Protein AF-A0A8T6MCS2-F1 (afdb_monomer_lite)

Radius of gyration: 27.34 Å; chains: 1; bounding box: 45×26×93 Å

Foldseek 3Di:
DDPPPPPPDPDPVVVVVVVVVVVVVVVVCVVVPDDDVVVVQQVQLLVQLLVLLVVCVVVVNDCALWAFSALPSDVLETHIEAAVVGDCVRNVPCRRDRPCVVVVVGPWYFYAYNVSHGDDTD

Sequence (122 aa):
MKINFLKAKIPFSVYIIVFLLILVAGVLNVIFNKPSSFMENKDLAIDNCIQECLQANTKGIILTEGPCLSEEIVKGWACDVVNQPKISIVDNNPKNQCKSYIEKNISHQVVISTKCELVSAK

Structure (mmCIF, N/CA/C/O backbone):
data_AF-A0A8T6MCS2-F1
#
_entry.id   AF-A0A8T6MCS2-F1
#
loop_
_atom_site.group_PDB
_atom_site.id
_atom_site.type_symbol
_atom_site.label_atom_id
_atom_site.label_alt_id
_atom_site.label_comp_id
_atom_site.label_asym_id
_atom_site.label_entity_id
_atom_site.label_seq_id
_atom_site.pdbx_PDB_ins_code
_atom_site.Cartn_x
_atom_site.Cartn_y
_atom_site.Cartn_z
_atom_site.occupancy
_atom_site.B_iso_or_equiv
_atom_site.auth_seq_id
_atom_site.auth_comp_id
_atom_site.auth_asym_id
_atom_site.auth_atom_id
_atom_site.pdbx_PDB_model_num
ATOM 1 N N . MET A 1 1 ? 15.670 12.325 -76.222 1.00 48.00 1 MET A N 1
ATOM 2 C CA . MET A 1 1 ? 16.297 12.758 -74.954 1.00 48.00 1 MET A CA 1
ATOM 3 C C . MET A 1 1 ? 16.428 11.536 -74.048 1.00 48.00 1 MET A C 1
ATOM 5 O O . MET A 1 1 ? 15.431 11.088 -73.503 1.00 48.00 1 MET A O 1
ATOM 9 N N . LYS A 1 2 ? 17.608 10.898 -73.998 1.00 47.31 2 LYS A N 1
ATOM 10 C CA . LYS A 1 2 ? 17.844 9.718 -73.146 1.00 47.31 2 LYS A CA 1
ATOM 11 C C . LYS A 1 2 ? 18.124 10.208 -71.727 1.00 47.31 2 LYS A C 1
ATOM 13 O O . LYS A 1 2 ? 19.198 10.740 -71.467 1.00 47.31 2 LYS A O 1
ATOM 18 N N . ILE A 1 3 ? 17.145 10.074 -70.837 1.00 58.00 3 ILE A N 1
ATOM 19 C CA . ILE A 1 3 ? 17.338 10.341 -69.411 1.00 58.00 3 ILE A CA 1
ATOM 20 C C . ILE A 1 3 ? 18.147 9.166 -68.864 1.00 58.00 3 ILE A C 1
ATOM 22 O O . ILE A 1 3 ? 17.617 8.082 -68.627 1.00 58.00 3 ILE A O 1
ATOM 26 N N . ASN A 1 4 ? 19.456 9.363 -68.727 1.00 53.41 4 ASN A N 1
ATOM 27 C CA . ASN A 1 4 ? 20.323 8.429 -68.026 1.00 53.41 4 ASN A CA 1
ATOM 28 C C . ASN A 1 4 ? 20.005 8.534 -66.532 1.00 53.41 4 ASN A C 1
ATOM 30 O O . ASN A 1 4 ? 20.635 9.298 -65.806 1.00 53.41 4 ASN A O 1
ATOM 34 N N . PHE A 1 5 ? 19.003 7.778 -66.081 1.00 52.88 5 PHE A N 1
ATOM 35 C CA . PHE A 1 5 ? 18.821 7.479 -64.666 1.00 52.88 5 PHE A CA 1
ATOM 36 C C . PHE A 1 5 ? 20.049 6.670 -64.241 1.00 52.88 5 PHE A C 1
ATOM 38 O O . PHE A 1 5 ? 20.129 5.460 -64.461 1.00 52.88 5 PHE A O 1
ATOM 45 N N . LEU A 1 6 ? 21.068 7.368 -63.735 1.00 55.81 6 LEU A N 1
ATOM 46 C CA . LEU A 1 6 ? 22.233 6.764 -63.107 1.00 55.81 6 LEU A CA 1
ATOM 47 C C . LEU A 1 6 ? 21.711 5.717 -62.121 1.00 55.81 6 LEU A C 1
ATOM 49 O O . LEU A 1 6 ? 21.050 6.057 -61.142 1.00 55.81 6 LEU A O 1
ATOM 53 N N . LYS A 1 7 ? 21.983 4.436 -62.402 1.00 59.31 7 LYS A N 1
ATOM 54 C CA . LYS A 1 7 ? 21.823 3.331 -61.451 1.00 59.31 7 LYS A CA 1
ATOM 55 C C . LYS A 1 7 ? 22.828 3.552 -60.318 1.00 59.31 7 LYS A C 1
ATOM 57 O O . LYS A 1 7 ? 23.843 2.863 -60.242 1.00 59.31 7 LYS A O 1
ATOM 62 N N . ALA A 1 8 ? 22.594 4.558 -59.482 1.00 63.38 8 ALA A N 1
ATOM 63 C CA . ALA A 1 8 ? 23.353 4.780 -58.271 1.00 63.38 8 ALA A CA 1
ATOM 64 C C . ALA A 1 8 ? 23.050 3.595 -57.353 1.00 63.38 8 ALA A C 1
ATOM 66 O O . ALA A 1 8 ? 21.981 3.503 -56.751 1.00 63.38 8 ALA A O 1
ATOM 67 N N . LYS A 1 9 ? 23.962 2.620 -57.321 1.00 75.38 9 LYS A N 1
ATOM 68 C CA . LYS A 1 9 ? 23.903 1.543 -56.339 1.00 75.38 9 LYS A CA 1
ATOM 69 C C . LYS A 1 9 ? 24.115 2.201 -54.984 1.00 75.38 9 LYS A C 1
ATOM 71 O O . LYS A 1 9 ? 25.173 2.779 -54.750 1.00 75.38 9 LYS A O 1
ATOM 76 N N . ILE A 1 10 ? 23.099 2.143 -54.128 1.00 78.12 10 ILE A N 1
ATOM 77 C CA . ILE A 1 10 ? 23.217 2.596 -52.744 1.00 78.12 10 ILE A CA 1
ATOM 78 C C . ILE A 1 10 ? 24.400 1.832 -52.136 1.00 78.12 10 ILE A C 1
ATOM 80 O O . ILE A 1 10 ? 24.399 0.596 -52.183 1.00 78.12 10 ILE A O 1
ATOM 84 N N . PRO A 1 11 ? 25.435 2.525 -51.640 1.00 86.44 11 PRO A N 1
ATOM 85 C CA . PRO A 1 11 ? 26.602 1.847 -51.112 1.00 86.44 11 PRO A CA 1
ATOM 86 C C . PRO A 1 11 ? 26.191 1.040 -49.881 1.00 86.44 11 PRO A C 1
ATOM 88 O O . PRO A 1 11 ? 25.343 1.462 -49.095 1.00 86.44 11 PRO A O 1
ATOM 91 N N . PHE A 1 12 ? 26.806 -0.129 -49.706 1.00 86.25 12 PHE A N 1
ATOM 92 C CA . PHE A 1 12 ? 26.520 -1.038 -48.591 1.00 86.25 12 PHE A CA 1
ATOM 93 C C . PHE A 1 12 ? 26.612 -0.345 -47.216 1.00 86.25 12 PHE A C 1
ATOM 95 O O . PHE A 1 12 ? 25.858 -0.667 -46.300 1.00 86.25 12 PHE A O 1
ATOM 102 N N . SER A 1 13 ? 27.460 0.683 -47.105 1.00 87.81 13 SER A N 1
ATOM 103 C CA . SER A 1 13 ? 27.595 1.535 -45.922 1.00 87.81 13 SER A CA 1
ATOM 104 C C . SER A 1 13 ? 26.291 2.215 -45.491 1.00 87.81 13 SER A C 1
ATOM 106 O O . SER A 1 13 ? 26.064 2.360 -44.295 1.00 87.81 13 SER A O 1
ATOM 108 N N . VAL A 1 14 ? 25.405 2.588 -46.420 1.00 92.38 14 VAL A N 1
ATOM 109 C CA . VAL A 1 14 ? 24.121 3.228 -46.082 1.00 92.38 14 VAL A CA 1
ATOM 110 C C . VAL A 1 14 ? 23.200 2.252 -45.353 1.00 92.38 14 VAL A C 1
ATOM 112 O O . VAL A 1 14 ? 22.584 2.631 -44.362 1.00 92.38 14 VAL A O 1
ATOM 115 N N . TYR A 1 15 ? 23.152 0.985 -45.774 1.00 93.38 15 TYR A N 1
ATOM 116 C CA . TYR A 1 15 ? 22.356 -0.036 -45.085 1.00 93.38 15 TYR A CA 1
ATOM 117 C C . TYR A 1 15 ? 22.872 -0.300 -43.668 1.00 93.38 15 TYR A C 1
ATOM 119 O O . TYR A 1 15 ? 22.072 -0.420 -42.743 1.00 93.38 15 TYR A O 1
ATOM 127 N N . ILE A 1 16 ? 24.198 -0.317 -43.481 1.00 95.31 16 ILE A N 1
ATOM 128 C CA . ILE A 1 16 ? 24.812 -0.441 -42.151 1.00 95.31 16 ILE A CA 1
ATOM 129 C C . ILE A 1 16 ? 24.421 0.745 -41.265 1.00 95.31 16 ILE A C 1
ATOM 131 O O . ILE A 1 16 ? 24.010 0.540 -40.127 1.00 95.31 16 ILE A O 1
ATOM 135 N N . ILE A 1 17 ? 24.506 1.977 -41.778 1.00 96.06 17 ILE A N 1
ATOM 136 C CA . ILE A 1 17 ? 24.154 3.180 -41.010 1.00 96.06 17 ILE A CA 1
ATOM 137 C C . ILE A 1 17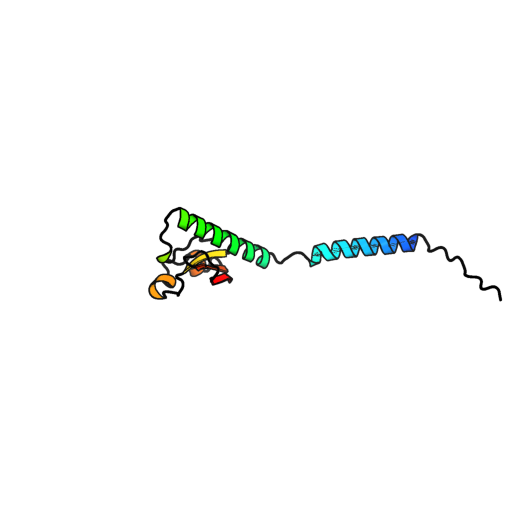 ? 22.681 3.143 -40.596 1.00 96.06 17 ILE A C 1
ATOM 139 O O . ILE A 1 17 ? 22.375 3.365 -39.430 1.00 96.06 17 ILE A O 1
ATOM 143 N N . VAL A 1 18 ? 21.770 2.815 -41.515 1.00 96.06 18 VAL A N 1
ATOM 144 C CA . VAL A 1 18 ? 20.334 2.719 -41.205 1.00 96.06 18 VAL A CA 1
ATOM 145 C C . VAL A 1 18 ? 20.068 1.642 -40.154 1.00 96.06 18 VAL A C 1
ATOM 147 O O . VAL A 1 18 ? 19.331 1.887 -39.202 1.00 96.06 18 VAL A O 1
ATOM 150 N N . PHE A 1 19 ? 20.699 0.474 -40.277 1.00 95.88 19 PHE A N 1
ATOM 151 C CA . PHE A 1 19 ? 20.561 -0.594 -39.291 1.00 95.88 19 PHE A CA 1
ATOM 152 C C . PHE A 1 19 ? 21.076 -0.170 -37.909 1.00 95.88 19 PHE A C 1
ATOM 154 O O . PHE A 1 19 ? 20.388 -0.372 -36.910 1.00 95.88 19 PHE A O 1
ATOM 161 N N . LEU A 1 20 ? 22.236 0.492 -37.845 1.00 96.31 20 LEU A N 1
ATOM 162 C CA . LEU A 1 20 ? 22.773 1.040 -36.598 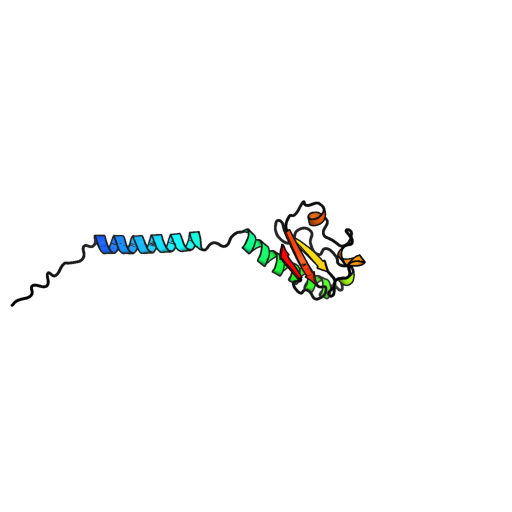1.00 96.31 20 LEU A CA 1
ATOM 163 C C . LEU A 1 20 ? 21.837 2.087 -35.986 1.00 96.31 20 LEU A C 1
ATOM 165 O O . LEU A 1 20 ? 21.610 2.056 -34.781 1.00 96.31 20 LEU A O 1
ATOM 169 N N . LEU A 1 21 ? 21.248 2.971 -36.795 1.00 96.19 21 LEU A N 1
ATOM 170 C CA . LEU A 1 21 ? 20.276 3.957 -36.315 1.00 96.19 21 LEU A CA 1
ATOM 171 C C . LEU A 1 21 ? 19.028 3.289 -35.723 1.00 96.19 21 LEU A C 1
ATOM 173 O O . LEU A 1 21 ? 18.555 3.725 -34.676 1.00 96.19 21 LEU A O 1
ATOM 177 N N . ILE A 1 22 ? 18.529 2.212 -36.338 1.00 96.12 22 ILE A N 1
ATOM 178 C CA . ILE A 1 22 ? 17.400 1.431 -35.809 1.00 96.12 22 ILE A CA 1
ATOM 179 C C . ILE A 1 22 ? 17.769 0.783 -34.469 1.00 96.12 22 ILE A C 1
ATOM 181 O O . ILE A 1 22 ? 16.990 0.866 -33.519 1.00 96.12 22 ILE A O 1
ATOM 185 N N . LEU A 1 23 ? 18.960 0.180 -34.361 1.00 96.12 23 LEU A N 1
ATOM 186 C CA . LEU A 1 23 ? 19.428 -0.416 -33.105 1.00 96.12 23 LEU A CA 1
ATOM 187 C C . LEU A 1 23 ? 19.551 0.630 -31.993 1.00 96.12 23 LEU A C 1
ATOM 189 O O . LEU A 1 23 ? 19.062 0.409 -30.887 1.00 96.12 23 LEU A O 1
ATOM 193 N N . VAL A 1 24 ? 20.149 1.785 -32.293 1.00 95.94 24 VAL A N 1
ATOM 194 C CA . VAL A 1 24 ? 20.274 2.897 -31.341 1.00 95.94 24 VAL A CA 1
ATOM 195 C C . VAL A 1 24 ? 18.895 3.393 -30.912 1.00 95.94 24 VAL A C 1
ATOM 197 O O . VAL A 1 24 ? 18.651 3.538 -29.717 1.00 95.94 24 VAL A O 1
ATOM 200 N N . ALA A 1 25 ? 17.964 3.593 -31.849 1.00 94.12 25 ALA A N 1
ATOM 201 C CA . ALA A 1 25 ? 16.605 4.019 -31.526 1.00 94.12 25 ALA A CA 1
ATOM 202 C C . ALA A 1 25 ? 15.871 2.996 -30.639 1.00 94.12 25 ALA A C 1
ATOM 204 O O . ALA A 1 25 ? 15.158 3.385 -29.712 1.00 94.12 25 ALA A O 1
ATOM 205 N N . GLY A 1 26 ? 16.068 1.697 -30.880 1.00 92.25 26 GLY A N 1
ATOM 206 C CA . GLY A 1 26 ? 15.522 0.626 -30.045 1.00 92.25 26 GLY A CA 1
ATOM 207 C C . GLY A 1 26 ? 16.061 0.667 -28.613 1.00 92.25 26 GLY A C 1
ATOM 208 O O . GLY A 1 26 ? 15.282 0.642 -27.663 1.00 92.25 26 GLY A O 1
ATOM 209 N N . VAL A 1 27 ? 17.380 0.810 -28.449 1.00 91.62 27 VAL A N 1
ATOM 210 C CA . VAL A 1 27 ? 18.017 0.923 -27.125 1.00 91.62 27 VAL A CA 1
ATOM 211 C C . VAL A 1 27 ? 17.548 2.180 -26.389 1.00 91.62 27 VAL A C 1
ATOM 213 O O . VAL A 1 27 ? 17.208 2.105 -25.210 1.00 91.62 27 VAL A O 1
ATOM 216 N N . LEU A 1 28 ? 17.470 3.322 -27.080 1.00 91.44 28 LEU A N 1
ATOM 217 C CA . LEU A 1 28 ? 16.986 4.570 -26.486 1.00 91.44 28 LEU A CA 1
ATOM 218 C C . LEU A 1 28 ? 15.542 4.428 -25.989 1.00 91.44 28 LEU A C 1
ATOM 220 O O . LEU A 1 28 ? 15.262 4.818 -24.860 1.00 91.44 28 LEU A O 1
ATOM 224 N N . ASN A 1 29 ? 14.645 3.807 -26.763 1.00 89.56 29 ASN A N 1
ATOM 225 C CA . ASN A 1 29 ? 13.267 3.557 -26.321 1.00 89.56 29 ASN A CA 1
ATOM 226 C C . ASN A 1 29 ? 13.202 2.732 -25.028 1.00 89.56 29 ASN A C 1
ATOM 228 O O . ASN A 1 29 ? 12.413 3.052 -24.145 1.00 89.56 29 ASN A O 1
ATOM 232 N N . VAL A 1 30 ? 14.039 1.700 -24.882 1.00 85.62 30 VAL A N 1
ATOM 233 C CA . VAL A 1 30 ? 14.077 0.879 -23.658 1.00 85.62 30 VAL A CA 1
ATOM 234 C C . VAL A 1 30 ? 14.537 1.696 -22.449 1.00 85.62 30 VAL A C 1
ATOM 236 O O . VAL A 1 30 ? 13.976 1.558 -21.365 1.00 85.62 30 VAL A O 1
ATOM 239 N N . ILE A 1 31 ? 15.537 2.561 -22.627 1.00 83.94 31 ILE A N 1
ATOM 240 C CA . ILE A 1 31 ? 16.067 3.393 -21.540 1.00 83.94 31 ILE A CA 1
ATOM 241 C C . ILE A 1 31 ? 15.054 4.472 -21.134 1.00 83.94 31 ILE A C 1
ATOM 243 O O . ILE A 1 31 ? 14.838 4.684 -19.942 1.00 83.94 31 ILE A O 1
ATOM 247 N N . PHE A 1 32 ? 14.415 5.134 -22.101 1.00 83.56 32 PHE A N 1
ATOM 248 C CA . PHE A 1 32 ? 13.482 6.230 -21.827 1.00 83.56 32 PHE A CA 1
ATOM 249 C C . PHE A 1 32 ? 12.100 5.768 -21.348 1.00 83.56 32 PHE A C 1
ATOM 251 O O . PHE A 1 32 ? 11.443 6.520 -20.636 1.00 83.56 32 PHE A O 1
ATOM 258 N N . ASN A 1 33 ? 11.669 4.546 -21.677 1.00 80.25 33 ASN A N 1
ATOM 259 C CA . ASN A 1 33 ? 10.356 4.029 -21.271 1.00 80.25 33 ASN A CA 1
ATOM 260 C C . ASN A 1 33 ? 10.358 3.310 -19.915 1.00 80.25 33 ASN A C 1
ATOM 262 O O . ASN A 1 33 ? 9.337 2.730 -19.542 1.00 80.25 33 ASN A O 1
ATOM 266 N N . LYS A 1 34 ? 11.467 3.310 -19.163 1.00 76.25 34 LYS A N 1
ATOM 267 C CA . LYS A 1 34 ? 11.461 2.710 -17.827 1.00 76.25 34 LYS A CA 1
ATOM 268 C C . LYS A 1 34 ? 10.620 3.588 -16.883 1.00 76.25 34 LYS A C 1
ATOM 270 O O . LYS A 1 34 ? 10.981 4.751 -16.686 1.00 76.25 34 LYS A O 1
ATOM 275 N N . PRO A 1 35 ? 9.525 3.070 -16.293 1.00 72.50 35 PRO A N 1
ATOM 276 C CA . PRO A 1 35 ? 8.756 3.825 -15.312 1.00 72.50 35 PRO A CA 1
ATOM 277 C C . PRO A 1 35 ? 9.652 4.202 -14.129 1.00 72.50 35 PRO A C 1
ATOM 279 O O . PRO A 1 35 ? 10.611 3.498 -13.796 1.00 72.50 35 PRO A O 1
ATOM 282 N N . SER A 1 36 ? 9.361 5.338 -13.495 1.00 80.12 36 SER A N 1
ATOM 283 C CA . SER A 1 36 ? 10.079 5.709 -12.280 1.00 80.12 36 SER A CA 1
ATOM 284 C C . SER A 1 36 ? 9.786 4.673 -11.195 1.00 80.12 36 SER A C 1
ATOM 286 O O . SER A 1 36 ? 8.644 4.242 -11.027 1.00 80.12 36 SER A O 1
ATOM 288 N N .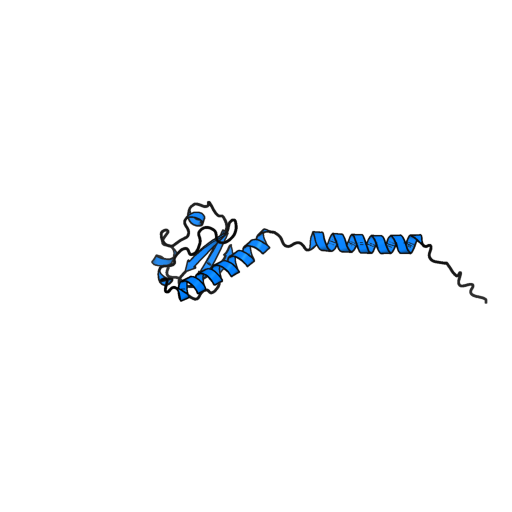 SER A 1 37 ? 10.806 4.300 -10.421 1.00 78.12 37 SER A N 1
ATOM 289 C CA . SER A 1 37 ? 10.655 3.331 -9.324 1.00 78.12 37 SER A CA 1
ATOM 290 C C . SER A 1 37 ? 9.599 3.760 -8.300 1.00 78.12 37 SER A C 1
ATOM 292 O O . SER A 1 37 ? 9.033 2.931 -7.603 1.00 78.12 37 SER A O 1
ATOM 294 N N . PHE A 1 38 ? 9.330 5.066 -8.197 1.00 81.56 38 PHE A N 1
ATOM 295 C CA . PHE A 1 38 ? 8.268 5.600 -7.354 1.00 81.56 38 PHE A CA 1
ATOM 296 C C . PHE A 1 38 ? 6.872 5.213 -7.854 1.00 81.56 38 PHE A C 1
ATOM 298 O O . PHE A 1 38 ?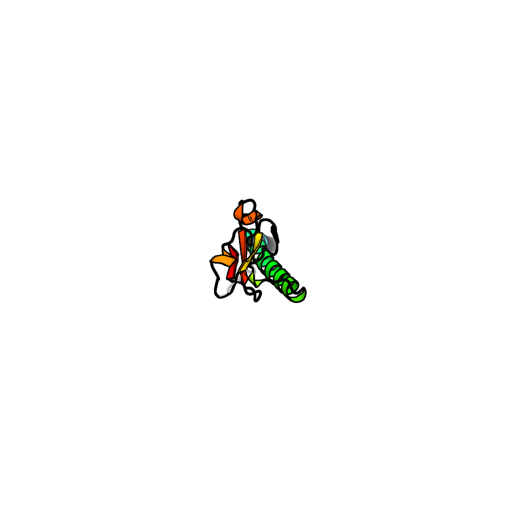 6.069 4.736 -7.060 1.00 81.56 38 PHE A O 1
ATOM 305 N N . MET A 1 39 ? 6.588 5.406 -9.149 1.00 77.94 39 MET A N 1
ATOM 306 C CA . MET A 1 39 ? 5.284 5.053 -9.723 1.00 77.94 39 MET A CA 1
ATOM 307 C C . MET A 1 39 ? 5.061 3.540 -9.669 1.00 77.94 39 MET A C 1
ATOM 309 O O . MET A 1 39 ? 3.996 3.104 -9.254 1.00 77.94 39 MET A O 1
ATOM 313 N N . GLU A 1 40 ? 6.099 2.754 -9.972 1.00 79.94 40 GLU A N 1
ATOM 314 C CA . GLU A 1 40 ? 6.059 1.292 -9.845 1.00 79.94 40 GLU A CA 1
ATOM 315 C C . GLU A 1 40 ? 5.739 0.851 -8.404 1.00 79.94 40 GLU A C 1
ATOM 317 O O . GLU A 1 40 ? 4.837 0.045 -8.184 1.00 79.94 40 GLU A O 1
ATOM 322 N N . ASN A 1 41 ? 6.413 1.430 -7.402 1.00 90.69 41 ASN A N 1
ATOM 323 C CA . ASN A 1 41 ? 6.154 1.100 -5.999 1.00 90.69 41 ASN A CA 1
ATOM 324 C C . ASN A 1 41 ? 4.781 1.580 -5.513 1.00 90.69 41 ASN A C 1
ATOM 326 O O . ASN A 1 41 ? 4.198 0.938 -4.644 1.00 90.69 41 ASN A O 1
ATOM 330 N N . LYS A 1 42 ? 4.271 2.697 -6.045 1.00 95.00 42 LYS A N 1
ATOM 331 C CA . LYS A 1 42 ? 2.955 3.236 -5.688 1.00 95.00 42 LYS A CA 1
ATOM 332 C C . LYS A 1 42 ? 1.835 2.296 -6.113 1.00 95.00 42 LYS A C 1
ATOM 334 O O . LYS A 1 42 ? 0.990 1.965 -5.286 1.00 95.00 42 LYS A O 1
ATOM 339 N N . ASP A 1 43 ? 1.833 1.880 -7.375 1.00 95.25 43 ASP A N 1
ATOM 340 C CA . ASP A 1 43 ? 0.783 1.009 -7.909 1.00 95.25 43 ASP A CA 1
ATOM 341 C C . ASP A 1 43 ? 0.811 -0.348 -7.190 1.00 95.25 43 ASP A C 1
ATOM 343 O O . ASP A 1 43 ? -0.217 -0.814 -6.700 1.00 95.25 43 ASP A O 1
ATOM 347 N N . LEU A 1 44 ? 2.011 -0.902 -6.975 1.00 96.38 44 LEU A N 1
ATOM 348 C CA . LEU A 1 44 ? 2.190 -2.130 -6.199 1.00 96.38 44 LEU A CA 1
ATOM 349 C C . LEU A 1 44 ? 1.711 -1.989 -4.743 1.00 96.38 44 LEU A C 1
ATOM 351 O O . LEU A 1 44 ? 1.102 -2.909 -4.199 1.00 96.38 44 LEU A O 1
ATOM 355 N N . ALA A 1 45 ? 1.971 -0.849 -4.094 1.00 97.44 45 ALA A N 1
ATOM 356 C CA . ALA A 1 45 ? 1.509 -0.599 -2.731 1.00 97.44 45 ALA A CA 1
ATOM 357 C C . ALA A 1 45 ? -0.020 -0.513 -2.653 1.00 97.44 45 ALA A C 1
ATOM 359 O O . ALA A 1 45 ? -0.603 -1.020 -1.696 1.00 97.44 45 ALA A O 1
ATOM 360 N N . ILE A 1 46 ? -0.665 0.105 -3.649 1.00 98.19 46 ILE A N 1
ATOM 361 C CA . ILE A 1 46 ? -2.128 0.187 -3.738 1.00 98.19 46 ILE A CA 1
ATOM 362 C C . ILE A 1 46 ? -2.719 -1.215 -3.875 1.00 98.19 46 ILE A C 1
ATOM 364 O O . ILE A 1 46 ? -3.576 -1.589 -3.071 1.00 98.19 46 ILE A O 1
ATOM 368 N N . ASP A 1 47 ? -2.225 -1.997 -4.834 1.00 98.00 47 ASP A N 1
ATOM 369 C CA . ASP A 1 47 ? -2.718 -3.348 -5.094 1.00 98.00 47 ASP A CA 1
ATOM 370 C C . ASP A 1 47 ? -2.560 -4.244 -3.862 1.00 98.00 47 ASP A C 1
ATOM 372 O O . ASP A 1 47 ? -3.525 -4.873 -3.417 1.00 98.00 47 ASP A O 1
ATOM 376 N N . ASN A 1 48 ? -1.376 -4.242 -3.243 1.00 98.25 48 ASN A N 1
ATOM 377 C CA . ASN A 1 48 ? -1.118 -5.035 -2.044 1.00 98.25 48 ASN A CA 1
ATOM 378 C C . ASN A 1 48 ? -1.988 -4.588 -0.858 1.00 98.25 48 ASN A C 1
ATOM 380 O O . ASN A 1 48 ? -2.501 -5.431 -0.128 1.00 98.25 48 ASN A O 1
ATOM 384 N N . CYS A 1 49 ? -2.200 -3.281 -0.678 1.00 98.06 49 CYS A N 1
ATOM 385 C CA . CYS A 1 49 ? -3.034 -2.755 0.403 1.00 98.06 49 CYS A CA 1
ATOM 386 C C . CYS A 1 49 ? -4.506 -3.177 0.246 1.00 98.06 49 CYS A C 1
ATOM 388 O O . CYS A 1 49 ? -5.144 -3.600 1.213 1.00 98.06 49 CYS A O 1
ATOM 390 N N . ILE A 1 50 ? -5.034 -3.151 -0.985 1.00 98.31 50 ILE A N 1
ATOM 391 C CA . ILE A 1 50 ? -6.378 -3.658 -1.294 1.00 98.31 50 ILE A CA 1
ATOM 392 C C . ILE A 1 50 ? -6.468 -5.157 -0.982 1.00 98.31 50 ILE A C 1
ATOM 394 O O . ILE A 1 50 ? -7.421 -5.588 -0.330 1.00 98.31 50 ILE A O 1
ATOM 398 N N . GLN A 1 51 ? -5.477 -5.954 -1.399 1.00 98.06 51 GLN A N 1
ATOM 399 C CA . GLN A 1 51 ? -5.464 -7.394 -1.123 1.00 98.06 51 GLN A CA 1
ATOM 400 C C . GLN A 1 51 ? -5.416 -7.700 0.377 1.00 98.06 51 GLN A C 1
ATOM 402 O O . GLN A 1 51 ? -6.179 -8.546 0.842 1.00 98.06 51 GLN A O 1
ATOM 407 N N . GLU A 1 52 ? -4.588 -6.995 1.149 1.00 97.12 52 GLU A N 1
ATOM 408 C CA . GLU A 1 52 ? -4.530 -7.153 2.607 1.00 97.12 52 GLU A CA 1
ATOM 409 C C . GLU A 1 52 ? -5.868 -6.821 3.274 1.00 97.12 52 GLU A C 1
ATOM 411 O O . GLU A 1 52 ? -6.324 -7.555 4.149 1.00 97.12 52 GLU A O 1
ATOM 416 N N . CYS A 1 53 ? -6.569 -5.783 2.819 1.00 97.12 53 CYS A N 1
ATOM 417 C CA . CYS A 1 53 ? -7.903 -5.469 3.330 1.00 97.12 53 CYS A CA 1
ATOM 418 C C . CYS A 1 53 ? -8.931 -6.556 3.020 1.00 97.12 53 CYS A C 1
ATOM 420 O O . CYS A 1 53 ? -9.711 -6.946 3.892 1.00 97.12 53 CYS A O 1
ATOM 422 N N . LEU A 1 54 ? -8.922 -7.093 1.797 1.00 97.19 54 LEU A N 1
ATOM 423 C CA . LEU A 1 54 ? -9.801 -8.202 1.428 1.00 97.19 54 LEU A CA 1
ATOM 424 C C . LEU A 1 54 ? -9.498 -9.443 2.282 1.00 97.19 54 LEU A C 1
ATOM 426 O O . LEU A 1 54 ? -10.414 -10.107 2.774 1.00 97.19 54 LEU A O 1
ATOM 430 N N . GLN A 1 55 ? -8.221 -9.728 2.536 1.00 96.44 55 GLN A N 1
ATOM 431 C CA . GLN A 1 55 ? -7.816 -10.794 3.449 1.00 96.44 55 GLN A CA 1
ATOM 432 C C . GLN A 1 55 ? -8.251 -10.525 4.894 1.00 96.44 55 GLN A C 1
ATOM 434 O O . GLN A 1 55 ? -8.725 -11.435 5.570 1.00 96.44 55 GLN A O 1
ATOM 439 N N . ALA A 1 56 ? -8.133 -9.293 5.380 1.00 94.94 56 ALA A N 1
ATOM 440 C CA . ALA A 1 56 ? -8.580 -8.912 6.713 1.00 94.94 56 ALA A CA 1
ATOM 441 C C . ALA A 1 56 ? -10.097 -9.111 6.874 1.00 94.94 56 ALA A C 1
ATOM 443 O O . ALA A 1 56 ? -10.538 -9.721 7.850 1.00 94.94 56 ALA A O 1
ATOM 444 N N . ASN A 1 57 ? -10.882 -8.711 5.869 1.00 93.12 57 ASN A N 1
ATOM 445 C CA . ASN A 1 57 ? -12.326 -8.937 5.821 1.00 93.12 57 ASN A CA 1
ATOM 446 C C . ASN A 1 57 ? -12.682 -10.429 5.845 1.00 93.12 57 ASN A C 1
ATOM 448 O O . ASN A 1 57 ? -13.550 -10.845 6.611 1.00 93.12 57 ASN A O 1
ATOM 452 N N . THR A 1 58 ? -11.989 -11.259 5.059 1.00 94.75 58 THR A N 1
ATOM 453 C CA . THR A 1 58 ? -12.235 -12.716 5.054 1.00 94.75 58 THR A CA 1
ATOM 454 C C . THR A 1 58 ? -11.849 -13.394 6.372 1.00 94.75 58 THR A C 1
ATOM 456 O O . THR A 1 58 ? -12.463 -14.391 6.746 1.00 94.75 58 THR A O 1
ATOM 459 N N . LYS A 1 59 ? -10.886 -12.831 7.112 1.00 94.00 59 LYS A N 1
ATOM 460 C CA . LYS A 1 59 ? -10.489 -13.270 8.462 1.00 94.00 59 LYS A CA 1
ATOM 461 C C . LYS A 1 59 ? -11.399 -12.728 9.576 1.00 94.00 59 LYS A C 1
ATOM 463 O O . LYS A 1 59 ? -11.196 -13.083 10.734 1.00 94.00 59 LYS A O 1
ATOM 468 N N . GLY A 1 60 ? -12.384 -11.884 9.255 1.00 91.12 60 GLY A N 1
ATOM 469 C CA . GLY A 1 60 ? -13.287 -11.277 10.237 1.00 91.12 60 GLY A CA 1
ATOM 470 C C . GLY A 1 60 ? -12.635 -10.195 11.104 1.00 91.12 60 GLY A C 1
ATOM 471 O O . GLY A 1 60 ? -13.099 -9.946 12.215 1.00 91.12 60 GLY A O 1
ATOM 472 N N . ILE A 1 61 ? -11.555 -9.567 10.628 1.00 89.56 61 ILE A N 1
ATOM 473 C CA . ILE A 1 61 ? -10.914 -8.444 11.323 1.00 89.56 61 ILE A CA 1
ATOM 474 C C . ILE A 1 61 ? -11.852 -7.232 11.290 1.00 89.56 61 ILE A C 1
ATOM 476 O O . ILE A 1 61 ? -12.418 -6.889 10.252 1.00 89.56 61 ILE A O 1
ATOM 480 N N . ILE A 1 62 ? -12.006 -6.561 12.432 1.00 87.62 62 ILE A N 1
ATOM 481 C CA . ILE A 1 62 ? -12.858 -5.377 12.561 1.00 87.62 62 ILE A CA 1
ATOM 482 C C . ILE A 1 62 ? -12.133 -4.167 11.959 1.00 87.62 62 ILE A C 1
ATOM 484 O O . ILE A 1 62 ? -11.318 -3.520 12.608 1.00 87.62 62 ILE A O 1
ATOM 488 N N . LEU A 1 63 ? -12.450 -3.844 10.704 1.00 90.69 63 LEU A N 1
ATOM 489 C CA . LEU A 1 63 ? -11.857 -2.702 9.997 1.00 90.69 63 LEU A CA 1
ATOM 490 C C . LEU A 1 63 ? -12.434 -1.343 10.414 1.00 90.69 63 LEU A C 1
ATOM 492 O O . LEU A 1 63 ? -11.830 -0.309 10.146 1.00 90.69 63 LEU A O 1
ATOM 496 N N . THR A 1 64 ? -13.597 -1.314 11.068 1.00 88.12 64 THR A N 1
ATOM 497 C CA . THR A 1 64 ? -14.271 -0.063 11.460 1.00 88.12 64 THR A CA 1
ATOM 498 C C . THR A 1 64 ? -13.518 0.724 12.524 1.00 88.12 64 THR A C 1
ATOM 500 O O . THR A 1 64 ? -13.774 1.914 12.686 1.00 88.12 64 THR A O 1
ATOM 503 N N . GLU A 1 65 ? -12.582 0.087 13.229 1.00 84.38 65 GLU A N 1
ATOM 504 C CA . GLU A 1 65 ? -11.672 0.761 14.158 1.00 84.38 65 GLU A CA 1
ATOM 505 C C . GLU A 1 65 ? -10.487 1.432 13.438 1.00 84.38 65 GLU A C 1
ATOM 507 O O . GLU A 1 65 ? -9.678 2.077 14.089 1.00 84.38 65 GLU A O 1
ATOM 512 N N . GLY A 1 66 ? -10.422 1.343 12.104 1.00 71.50 66 GLY A N 1
ATOM 513 C CA . GLY A 1 66 ? -9.421 1.982 11.251 1.00 71.50 66 GLY A CA 1
ATOM 514 C C . GLY A 1 66 ? -8.004 1.439 11.435 1.00 71.50 66 GLY A C 1
ATOM 515 O O . GLY A 1 66 ? -7.109 2.247 11.641 1.00 71.50 66 GLY A O 1
ATOM 516 N N . PRO A 1 67 ? -7.779 0.108 11.448 1.00 86.19 67 PRO A N 1
ATOM 517 C CA . PRO A 1 67 ? -6.468 -0.429 11.769 1.00 86.19 67 PRO A CA 1
ATOM 518 C C . PRO A 1 67 ? -5.455 -0.163 10.652 1.00 86.19 67 PRO A C 1
ATOM 520 O O . PRO A 1 67 ? -5.752 -0.321 9.465 1.00 86.19 67 PRO A O 1
ATOM 523 N N . CYS A 1 68 ? -4.212 0.079 11.054 1.00 93.50 68 CYS A N 1
ATOM 524 C CA . CYS A 1 68 ? -3.056 -0.141 10.207 1.00 93.50 68 CYS A CA 1
ATOM 525 C C . CYS A 1 68 ? -3.040 -1.606 9.761 1.00 93.50 68 CYS A C 1
ATOM 527 O O . CYS A 1 68 ? -2.988 -2.515 10.593 1.00 93.50 68 CYS A O 1
ATOM 529 N N . LEU A 1 69 ? -3.067 -1.840 8.451 1.00 94.62 69 LEU A N 1
ATOM 530 C CA . LEU A 1 69 ? -2.965 -3.190 7.898 1.00 94.62 69 LEU A CA 1
ATOM 531 C C . LEU A 1 69 ? -1.513 -3.610 7.704 1.00 94.62 69 LEU A C 1
ATOM 533 O O . LEU A 1 69 ? -1.185 -4.782 7.871 1.00 94.62 69 LEU A O 1
ATOM 537 N N . SER A 1 70 ? -0.636 -2.664 7.361 1.00 95.62 70 SER A N 1
ATOM 538 C CA . SER A 1 70 ? 0.792 -2.934 7.235 1.00 95.62 70 SER A CA 1
ATOM 539 C C . SER A 1 70 ? 1.625 -1.678 7.447 1.00 95.62 70 SER A C 1
ATOM 541 O O . SER A 1 70 ? 1.401 -0.646 6.810 1.00 95.62 70 SER A O 1
ATOM 543 N N . GLU A 1 71 ? 2.623 -1.802 8.320 1.00 95.81 71 GLU A N 1
ATOM 544 C CA . GLU A 1 71 ? 3.616 -0.763 8.585 1.00 95.81 71 GLU A CA 1
ATOM 545 C C . GLU A 1 71 ? 4.465 -0.464 7.344 1.00 95.81 71 GLU A C 1
ATOM 547 O O . GLU A 1 71 ? 4.768 0.695 7.080 1.00 95.81 71 GLU A O 1
ATOM 552 N N . GLU A 1 72 ? 4.791 -1.493 6.557 1.00 96.06 72 GLU A N 1
ATOM 553 C CA . GLU A 1 72 ? 5.521 -1.378 5.296 1.00 96.06 72 GLU A CA 1
ATOM 554 C C . GLU A 1 72 ? 5.033 -2.457 4.318 1.00 96.06 72 GLU A C 1
ATOM 556 O O . GLU A 1 72 ? 5.490 -3.600 4.343 1.00 96.06 72 GLU A O 1
ATOM 561 N N . ILE A 1 73 ? 4.064 -2.114 3.465 1.00 96.69 73 ILE A N 1
ATOM 562 C CA . ILE A 1 73 ? 3.480 -3.055 2.494 1.00 96.69 73 ILE A CA 1
ATOM 563 C C . ILE A 1 73 ? 4.363 -3.226 1.251 1.00 96.69 73 ILE A C 1
ATOM 565 O O . ILE A 1 73 ? 4.417 -4.287 0.631 1.00 96.69 73 ILE A O 1
ATOM 569 N N . VAL A 1 74 ? 5.072 -2.157 0.901 1.00 95.12 74 VAL A N 1
ATOM 570 C CA . VAL A 1 74 ? 6.105 -2.056 -0.131 1.00 95.12 74 VAL A CA 1
ATOM 571 C C . VAL A 1 74 ? 7.144 -1.090 0.424 1.00 95.12 74 VAL A C 1
ATOM 573 O O . VAL A 1 74 ? 6.806 -0.238 1.244 1.00 95.12 74 VAL A O 1
ATOM 576 N N . LYS A 1 75 ? 8.402 -1.194 -0.015 1.00 93.12 75 LYS A N 1
ATOM 577 C CA . LYS A 1 75 ? 9.488 -0.338 0.478 1.00 93.12 75 LYS A CA 1
ATOM 578 C C . LYS A 1 75 ? 9.082 1.143 0.497 1.00 93.12 75 LYS A C 1
ATOM 580 O O . LYS A 1 75 ? 8.887 1.744 -0.562 1.00 93.12 75 LYS A O 1
ATOM 585 N N . GLY A 1 76 ? 9.013 1.726 1.692 1.00 93.31 76 GLY A N 1
ATOM 586 C CA . GLY A 1 76 ? 8.633 3.121 1.901 1.00 93.31 76 GLY A CA 1
ATOM 587 C C . GLY A 1 76 ? 7.136 3.436 1.790 1.00 93.31 76 GLY A C 1
ATOM 588 O O . GLY A 1 76 ? 6.820 4.612 1.624 1.00 93.31 76 GLY A O 1
ATOM 589 N N . TRP A 1 77 ? 6.236 2.449 1.889 1.00 97.06 77 TRP A N 1
ATOM 590 C CA . TRP A 1 77 ? 4.777 2.620 1.825 1.00 97.06 77 TRP A CA 1
ATOM 591 C C . TRP A 1 77 ? 4.060 1.897 2.969 1.00 97.06 77 TRP A C 1
ATOM 593 O O . TRP A 1 77 ? 4.175 0.682 3.095 1.00 97.06 77 TRP A O 1
ATOM 603 N N . ALA A 1 78 ? 3.262 2.626 3.747 1.00 97.25 78 ALA A N 1
ATOM 604 C CA . ALA A 1 78 ? 2.341 2.066 4.740 1.00 97.25 78 ALA A CA 1
ATOM 605 C C . ALA A 1 78 ? 0.927 1.866 4.154 1.00 97.25 78 ALA A C 1
ATOM 607 O O . ALA A 1 78 ? 0.562 2.522 3.175 1.00 97.25 78 ALA A O 1
ATOM 608 N N . CYS A 1 79 ? 0.119 0.994 4.765 1.00 97.12 79 CYS A N 1
ATOM 609 C CA . CYS A 1 79 ? -1.266 0.715 4.366 1.00 97.12 79 CYS A CA 1
ATOM 610 C C . CYS A 1 79 ? -2.227 0.910 5.545 1.00 97.12 79 CYS A C 1
ATOM 612 O O . CYS A 1 79 ? -2.144 0.194 6.544 1.00 97.12 79 CYS A O 1
ATOM 614 N N . ASP A 1 80 ? -3.142 1.866 5.407 1.00 95.38 80 ASP A N 1
ATOM 615 C CA . ASP A 1 80 ? -4.056 2.306 6.461 1.00 95.38 80 ASP A CA 1
ATOM 616 C C . ASP A 1 80 ? -5.519 2.231 6.006 1.00 95.38 80 ASP A C 1
ATOM 618 O O . ASP A 1 80 ? -5.821 2.375 4.814 1.00 95.38 80 ASP A O 1
ATOM 622 N N . VAL A 1 81 ? -6.432 2.027 6.954 1.00 96.00 81 VAL A N 1
ATOM 623 C CA . VAL A 1 81 ? -7.867 1.864 6.685 1.00 96.00 81 VAL A CA 1
ATOM 624 C C . VAL A 1 81 ? -8.657 2.968 7.363 1.00 96.00 81 VAL A C 1
ATOM 626 O O . VAL A 1 81 ? -8.461 3.266 8.535 1.00 96.00 81 VAL A O 1
ATOM 629 N N . VAL A 1 82 ? -9.605 3.554 6.636 1.00 95.56 82 VAL A N 1
ATOM 630 C CA . VAL A 1 82 ? -10.511 4.580 7.166 1.00 95.56 82 VAL A CA 1
ATOM 631 C C . VAL A 1 82 ? -11.969 4.231 6.913 1.00 95.56 82 VAL A C 1
ATOM 633 O O . VAL A 1 82 ? -12.324 3.519 5.970 1.00 95.56 82 VAL A O 1
ATOM 636 N N . ASN A 1 83 ? -12.851 4.782 7.735 1.00 95.12 83 ASN A N 1
ATOM 637 C CA . ASN A 1 83 ? -14.283 4.705 7.492 1.00 95.12 83 ASN A CA 1
ATOM 638 C C . ASN A 1 83 ? -14.687 5.532 6.254 1.00 95.12 83 ASN A C 1
ATOM 640 O O . ASN A 1 83 ? -14.059 6.536 5.906 1.00 95.12 83 ASN A O 1
ATOM 644 N N . GLN A 1 84 ? -15.767 5.122 5.579 1.00 91.62 84 GLN A N 1
ATOM 645 C CA . GLN A 1 84 ? -16.346 5.857 4.450 1.00 91.62 84 GLN A CA 1
ATOM 646 C C . GLN A 1 84 ? -17.878 5.933 4.599 1.00 91.62 84 GLN A C 1
ATOM 648 O O . GLN A 1 84 ? -18.562 4.941 4.332 1.00 91.62 84 GLN A O 1
ATOM 653 N N . PRO A 1 85 ? -18.439 7.085 5.030 1.00 91.56 85 PRO A N 1
ATOM 654 C CA . PRO A 1 85 ? -17.774 8.377 5.259 1.00 91.56 85 PRO A CA 1
ATOM 655 C C . PRO A 1 85 ? -16.788 8.367 6.441 1.00 91.56 85 PRO A C 1
ATOM 657 O O . PRO A 1 85 ? -16.958 7.606 7.389 1.00 91.56 85 PRO A O 1
ATOM 660 N N . LYS A 1 86 ? -15.769 9.235 6.374 1.00 90.25 86 LYS A N 1
ATOM 661 C CA . LYS A 1 86 ? -14.702 9.335 7.383 1.00 90.25 86 LYS A CA 1
ATOM 662 C C . LYS A 1 86 ? -15.265 9.709 8.759 1.00 90.25 86 LYS A C 1
ATOM 664 O O . LYS A 1 86 ? -16.014 10.678 8.882 1.00 90.25 86 LYS A O 1
ATOM 669 N N . ILE A 1 87 ? -14.840 8.993 9.796 1.00 93.50 87 ILE A N 1
ATOM 670 C CA . ILE A 1 87 ? -15.172 9.226 11.202 1.00 93.50 87 ILE A CA 1
ATOM 671 C C . ILE A 1 87 ? -13.918 9.746 11.911 1.00 93.50 87 ILE A C 1
ATOM 673 O O . ILE A 1 87 ? -13.097 8.983 12.411 1.00 93.50 87 ILE A O 1
ATOM 677 N N . SER A 1 88 ? -13.769 11.070 11.997 1.00 91.38 88 SER A N 1
ATOM 678 C CA . SER A 1 88 ? -12.542 11.723 12.486 1.00 91.38 88 SER A CA 1
ATOM 679 C C . SER A 1 88 ? -12.055 11.270 13.867 1.00 91.38 88 SER A C 1
ATOM 681 O O . SER A 1 88 ? -10.850 11.257 14.091 1.00 91.38 88 SER A O 1
ATOM 683 N N . ILE A 1 89 ? -12.955 10.920 14.794 1.00 90.94 89 ILE A N 1
ATOM 684 C CA . ILE A 1 89 ? -12.566 10.471 16.142 1.00 90.94 89 ILE A CA 1
ATOM 685 C C . ILE A 1 89 ? -11.906 9.082 16.130 1.00 90.94 89 ILE A C 1
ATOM 687 O O . ILE A 1 89 ? -11.057 8.809 16.972 1.00 90.94 89 ILE A O 1
ATOM 691 N N . VAL A 1 90 ? -12.265 8.231 15.164 1.00 91.06 90 VAL A N 1
ATOM 692 C CA . VAL A 1 90 ? -11.701 6.884 15.000 1.00 91.06 90 VAL A CA 1
ATOM 693 C C . VAL A 1 90 ? -10.510 6.922 14.045 1.00 91.06 90 VAL A C 1
ATOM 695 O O . VAL A 1 90 ? -9.419 6.497 14.409 1.00 91.06 90 VAL A O 1
ATOM 698 N N . ASP A 1 91 ? -10.694 7.508 12.862 1.00 90.06 91 ASP A N 1
ATOM 699 C CA . ASP A 1 91 ? -9.725 7.450 11.759 1.00 90.06 91 ASP A CA 1
ATOM 700 C C . ASP A 1 91 ? -8.493 8.353 11.964 1.00 90.06 91 ASP A C 1
ATOM 702 O O . ASP A 1 91 ? -7.483 8.191 11.287 1.00 90.06 91 ASP A O 1
ATOM 706 N N . ASN A 1 92 ? -8.564 9.350 12.857 1.00 90.38 92 ASN A N 1
ATOM 707 C CA . ASN A 1 92 ? -7.404 10.181 13.213 1.00 90.38 92 ASN A CA 1
ATOM 708 C C . ASN A 1 92 ? -6.784 9.774 14.558 1.00 90.38 92 ASN A C 1
ATOM 710 O O . ASN A 1 92 ? -5.910 10.482 15.060 1.00 90.38 92 ASN A O 1
ATOM 714 N N . ASN A 1 93 ? -7.260 8.694 15.184 1.00 91.25 93 ASN A N 1
ATOM 715 C CA . ASN A 1 93 ? -6.666 8.207 16.419 1.00 91.25 93 ASN A CA 1
ATOM 716 C C . ASN A 1 93 ? -5.282 7.612 16.103 1.00 91.25 93 ASN A C 1
ATOM 718 O O . ASN A 1 93 ? -5.212 6.639 15.352 1.00 91.25 93 ASN A O 1
ATOM 722 N N . PRO A 1 94 ? -4.184 8.117 16.699 1.00 90.44 94 PRO A N 1
ATOM 723 C CA . PRO A 1 94 ? -2.841 7.622 16.400 1.00 90.44 94 PRO A CA 1
ATOM 724 C C . PRO A 1 94 ? -2.632 6.135 16.702 1.00 90.44 94 PRO A C 1
ATOM 726 O O . PRO A 1 94 ? -1.703 5.537 16.181 1.00 90.44 94 PRO A O 1
ATOM 729 N N . LYS A 1 95 ? -3.474 5.535 17.556 1.00 88.25 95 LYS A N 1
ATOM 730 C CA . LYS A 1 95 ? -3.427 4.093 17.852 1.00 88.25 95 LYS A CA 1
ATOM 731 C C . LYS A 1 95 ? -3.895 3.216 16.694 1.00 88.25 95 LYS A C 1
ATOM 733 O O . LYS A 1 95 ? -3.567 2.037 16.670 1.00 88.25 95 LYS A O 1
ATOM 738 N N . ASN A 1 96 ? -4.687 3.791 15.801 1.00 86.50 96 ASN A N 1
ATOM 739 C CA . ASN A 1 96 ? -5.317 3.084 14.699 1.00 86.50 96 ASN A CA 1
ATOM 740 C C . ASN A 1 96 ? -4.495 3.263 13.415 1.00 86.50 96 ASN A C 1
ATOM 742 O O . ASN A 1 96 ? -4.460 2.379 12.577 1.00 86.50 96 ASN A O 1
ATOM 746 N N . GLN A 1 97 ? -3.722 4.344 13.325 1.00 89.12 97 GLN A N 1
ATOM 747 C CA . GLN A 1 97 ? -2.839 4.640 12.201 1.00 89.12 97 GLN A CA 1
ATOM 748 C C . GLN A 1 97 ? -1.515 3.862 12.264 1.00 89.12 97 GLN A C 1
ATOM 750 O O . GLN A 1 97 ? -1.021 3.520 13.340 1.00 89.12 97 GLN A O 1
ATOM 755 N N . CYS A 1 98 ? -0.883 3.652 11.107 1.00 93.88 98 CYS A N 1
ATOM 756 C CA . CYS A 1 98 ? 0.431 3.007 11.038 1.00 93.88 98 CYS A CA 1
ATOM 757 C C . CYS A 1 98 ? 1.519 3.844 11.715 1.00 93.88 98 CYS A C 1
ATOM 759 O O . CYS A 1 98 ? 1.769 5.000 11.345 1.00 93.88 98 CYS A O 1
ATOM 761 N N . LYS A 1 99 ? 2.225 3.236 12.671 1.00 94.31 99 LYS A N 1
ATOM 762 C CA . LYS A 1 99 ? 3.238 3.909 13.487 1.00 94.31 99 LYS A CA 1
ATOM 763 C C . LYS A 1 99 ? 4.392 4.430 12.633 1.00 94.31 99 LYS A C 1
ATOM 765 O O . LYS A 1 99 ? 4.841 5.555 12.831 1.00 94.31 99 LYS A O 1
ATOM 770 N N . SER A 1 100 ? 4.831 3.656 11.647 1.00 93.94 100 SER A N 1
ATOM 771 C CA . SER A 1 100 ? 5.948 3.988 10.757 1.00 93.94 100 SER A CA 1
ATOM 772 C C . SER A 1 100 ? 5.673 5.228 9.913 1.00 93.94 100 SER A C 1
ATOM 774 O O . SER A 1 100 ? 6.602 5.979 9.614 1.00 93.94 100 SER A O 1
ATOM 776 N N . TYR A 1 101 ? 4.406 5.483 9.577 1.00 92.69 101 TYR A N 1
ATOM 777 C CA . TYR A 1 101 ? 4.000 6.703 8.886 1.00 92.69 101 TYR A CA 1
ATOM 778 C C . TYR A 1 101 ? 3.903 7.895 9.849 1.00 92.69 101 TYR A C 1
ATOM 780 O O . TYR A 1 101 ? 4.434 8.967 9.555 1.00 92.69 101 TYR A O 1
ATOM 788 N N . ILE A 1 102 ? 3.305 7.711 11.035 1.00 91.44 102 ILE A N 1
ATOM 789 C CA . ILE A 1 102 ? 3.204 8.769 12.061 1.00 91.44 102 ILE A CA 1
ATOM 790 C C . ILE A 1 102 ? 4.591 9.245 12.513 1.00 91.44 102 ILE A C 1
ATOM 792 O O . ILE A 1 102 ? 4.842 10.446 12.617 1.00 91.44 102 ILE A O 1
ATOM 796 N N . GLU A 1 103 ? 5.503 8.306 12.761 1.00 94.44 103 GLU A N 1
ATOM 797 C CA . GLU A 1 103 ? 6.880 8.579 13.183 1.00 94.44 103 GLU A CA 1
ATOM 798 C C . GLU A 1 103 ? 7.777 9.058 12.035 1.00 94.44 103 GLU A C 1
ATOM 800 O O . GLU A 1 103 ? 8.921 9.438 12.274 1.00 94.44 103 GLU A O 1
ATOM 805 N N . LYS A 1 104 ? 7.260 9.098 10.798 1.00 91.12 104 LYS A N 1
ATOM 806 C CA . LYS A 1 104 ? 7.986 9.488 9.578 1.00 91.12 104 LYS A CA 1
ATOM 807 C C . LYS A 1 104 ? 9.179 8.584 9.238 1.00 91.12 104 LYS A C 1
ATOM 809 O O . LYS A 1 104 ? 10.076 9.006 8.510 1.00 91.12 104 LYS A O 1
ATOM 814 N N . ASN A 1 105 ? 9.172 7.338 9.714 1.00 91.50 105 ASN A N 1
ATOM 815 C CA . ASN A 1 105 ? 10.107 6.301 9.265 1.00 91.50 105 ASN A CA 1
ATOM 816 C C . ASN A 1 105 ? 9.829 5.918 7.801 1.00 91.50 105 ASN A C 1
ATOM 818 O O . ASN A 1 105 ? 10.737 5.553 7.057 1.00 91.50 105 ASN A O 1
ATOM 822 N N . ILE A 1 106 ? 8.567 6.049 7.386 1.00 93.38 106 ILE A N 1
ATOM 823 C CA . ILE A 1 106 ? 8.074 5.832 6.031 1.00 93.38 106 ILE A CA 1
ATOM 824 C C . ILE A 1 106 ? 7.410 7.115 5.522 1.00 93.38 106 ILE A C 1
ATOM 826 O O . ILE A 1 106 ? 6.699 7.798 6.255 1.00 93.38 106 ILE A O 1
ATOM 830 N N . SER A 1 107 ? 7.675 7.459 4.259 1.00 92.94 107 SER A N 1
ATOM 831 C CA . SER A 1 107 ? 7.242 8.730 3.659 1.00 92.94 107 SER A CA 1
ATOM 832 C C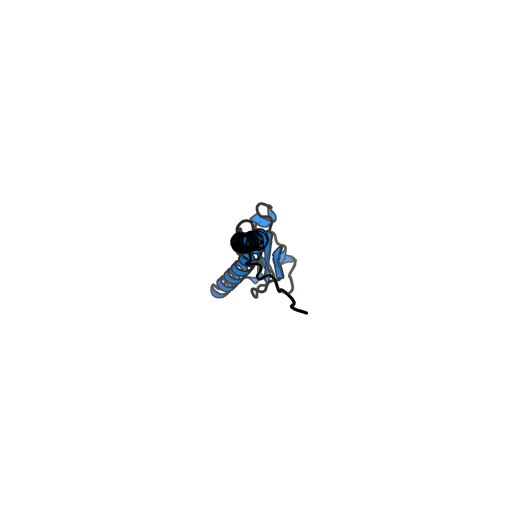 . SER A 1 107 ? 5.905 8.650 2.925 1.00 92.94 107 SER A C 1
ATOM 834 O O . SER A 1 107 ? 5.282 9.692 2.724 1.00 92.94 107 SER A O 1
ATOM 836 N N . HIS A 1 108 ? 5.464 7.446 2.546 1.00 95.62 108 HIS A N 1
ATOM 837 C CA . HIS A 1 108 ? 4.260 7.253 1.743 1.00 95.62 108 HIS A CA 1
ATOM 838 C C . HIS A 1 108 ? 3.219 6.386 2.444 1.00 95.62 108 HIS A C 1
ATOM 840 O O . HIS A 1 108 ? 3.538 5.525 3.266 1.00 95.62 108 HIS A O 1
ATOM 846 N N . GLN A 1 109 ? 1.958 6.615 2.105 1.00 96.12 109 GLN A N 1
ATOM 847 C CA . GLN A 1 109 ? 0.815 5.927 2.676 1.00 96.12 109 GLN A CA 1
ATOM 848 C C . GLN A 1 109 ? -0.254 5.699 1.611 1.00 96.12 109 GLN A C 1
ATOM 850 O O . GLN A 1 109 ? -0.671 6.625 0.907 1.00 96.12 109 GLN A O 1
ATOM 855 N N . VAL A 1 110 ? -0.738 4.463 1.547 1.00 97.75 110 VAL A N 1
ATOM 856 C CA . VAL A 1 110 ? -2.006 4.116 0.910 1.00 97.75 110 VAL A CA 1
ATOM 857 C C . VAL A 1 110 ? -3.086 4.119 1.983 1.00 97.75 110 VAL A C 1
ATOM 859 O O . VAL A 1 110 ? -2.932 3.503 3.034 1.00 97.75 110 VAL A O 1
ATOM 862 N N . VAL A 1 111 ? -4.179 4.822 1.708 1.00 96.31 111 VAL A N 1
ATOM 863 C CA . VAL A 1 111 ? -5.372 4.856 2.548 1.00 96.31 111 VAL A CA 1
ATOM 864 C C . VAL A 1 111 ? -6.524 4.274 1.751 1.00 96.31 111 VAL A C 1
ATOM 866 O O . VAL A 1 111 ? -6.859 4.781 0.673 1.00 96.31 111 VAL A O 1
ATOM 869 N N . ILE A 1 112 ? -7.145 3.239 2.295 1.00 97.12 112 ILE A N 1
ATOM 870 C CA . ILE A 1 112 ? -8.308 2.574 1.710 1.00 97.12 112 ILE A CA 1
ATOM 871 C C . ILE A 1 112 ? -9.494 2.629 2.668 1.00 97.12 112 ILE A C 1
ATOM 873 O O . ILE A 1 112 ? -9.341 2.878 3.862 1.00 97.12 112 ILE A O 1
A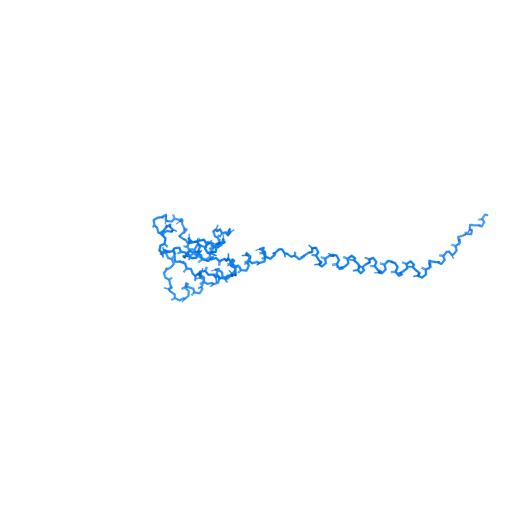TOM 877 N N . SER A 1 113 ? -10.697 2.424 2.149 1.00 96.44 113 SER A N 1
ATOM 878 C CA . SER A 1 113 ? -11.895 2.371 2.974 1.00 96.44 113 SER A CA 1
ATOM 879 C C . SER A 1 113 ? -12.076 1.001 3.626 1.00 96.44 113 SER A C 1
ATOM 881 O O . SER A 1 113 ? -11.477 0.010 3.211 1.00 96.44 113 SER A O 1
ATOM 883 N N . THR A 1 114 ? -12.991 0.903 4.588 1.00 95.31 114 THR A N 1
ATOM 884 C CA . THR A 1 114 ? -13.445 -0.384 5.150 1.00 95.31 114 THR A CA 1
ATOM 885 C C . THR A 1 114 ? -14.051 -1.339 4.109 1.00 95.31 114 THR A C 1
ATOM 887 O O . THR A 1 114 ? -14.190 -2.532 4.373 1.00 95.31 114 THR A O 1
ATOM 890 N N . LYS A 1 115 ? -14.385 -0.843 2.908 1.00 95.81 115 LYS A N 1
ATOM 891 C CA . LYS A 1 115 ? -14.820 -1.644 1.750 1.00 95.81 115 LYS A CA 1
ATOM 892 C C . LYS A 1 115 ? -13.667 -2.042 0.821 1.00 95.81 115 LYS A C 1
ATOM 894 O O . LYS A 1 115 ? -13.915 -2.590 -0.247 1.00 95.81 115 LYS A O 1
ATOM 899 N N . CYS A 1 116 ? -12.426 -1.776 1.223 1.00 96.56 116 CYS A N 1
ATOM 900 C CA . CYS A 1 116 ? -11.212 -2.008 0.443 1.00 96.56 116 CYS A CA 1
ATOM 901 C C . CYS A 1 116 ? -11.151 -1.204 -0.865 1.00 96.56 116 CYS A C 1
ATOM 903 O O . CYS A 1 116 ? -10.540 -1.635 -1.839 1.00 96.56 116 CYS A O 1
ATOM 905 N N . GLU A 1 117 ? -11.773 -0.025 -0.887 1.00 97.38 117 GLU A N 1
ATOM 906 C CA . GLU A 1 117 ? -11.719 0.900 -2.021 1.00 97.38 117 GLU A CA 1
ATOM 907 C C . GLU A 1 117 ? -10.637 1.957 -1.779 1.00 97.38 117 GLU A C 1
ATOM 909 O O . GLU A 1 117 ? -10.478 2.445 -0.658 1.00 97.38 117 GLU A O 1
ATOM 914 N N . LEU A 1 118 ? -9.897 2.341 -2.821 1.00 97.56 118 LEU A N 1
ATOM 915 C CA . LEU A 1 118 ? -8.864 3.369 -2.707 1.00 97.56 118 LEU A CA 1
ATOM 916 C C . LEU A 1 118 ? -9.472 4.726 -2.324 1.00 97.56 118 LEU A C 1
ATOM 918 O O . LEU A 1 118 ? -10.322 5.257 -3.036 1.00 97.56 118 LEU A O 1
ATOM 922 N N . VAL A 1 119 ? -8.973 5.321 -1.237 1.00 96.56 119 VAL A N 1
ATOM 923 C CA . VAL A 1 119 ? -9.328 6.683 -0.809 1.00 96.56 119 VAL A CA 1
ATOM 924 C C . VAL A 1 119 ? -8.227 7.669 -1.193 1.00 96.56 119 VAL A C 1
ATOM 926 O O . VAL A 1 119 ? -8.509 8.725 -1.756 1.00 96.56 119 VAL A O 1
ATOM 929 N N . SER A 1 120 ? -6.962 7.347 -0.901 1.00 95.88 120 SER A N 1
ATOM 930 C CA . SER A 1 120 ? -5.815 8.169 -1.307 1.00 95.88 120 SER A CA 1
ATOM 931 C C . SER A 1 120 ? -4.507 7.375 -1.320 1.00 95.88 120 SER A C 1
ATOM 933 O O . SER A 1 120 ? -4.383 6.387 -0.607 1.00 95.88 120 SER A O 1
ATOM 935 N N . ALA A 1 121 ? -3.518 7.824 -2.096 1.00 96.44 121 ALA A N 1
ATOM 936 C CA . ALA A 1 121 ? -2.159 7.278 -2.084 1.00 96.44 121 ALA A CA 1
ATOM 937 C C . ALA A 1 121 ? -1.142 8.400 -2.344 1.00 96.44 121 ALA A C 1
ATOM 939 O O . ALA A 1 121 ? -1.153 9.003 -3.429 1.00 96.44 121 ALA A O 1
ATOM 940 N N . LYS A 1 122 ? -0.301 8.694 -1.350 1.00 93.00 122 LYS A N 1
ATOM 941 C CA . LYS A 1 122 ? 0.626 9.838 -1.331 1.00 93.00 122 LYS A CA 1
ATOM 942 C C . LYS A 1 122 ? 1.941 9.489 -0.653 1.00 93.00 122 LYS A C 1
ATOM 944 O O . LYS A 1 122 ? 1.883 8.712 0.317 1.00 93.00 122 LYS A O 1
#

Secondary structure (DSSP, 8-state):
-----------HHHHHHHHHHHHHHHHHHHHHTPPPHHHHHHHHHHHHHHHHHHHHHHTT--GGG--EEEEEEETTEEEEEE-SS--HHHHT-TTTS-HHHHTTSS-EEEEEETTS-EEEE-

pLDDT: mean 89.55, std 10.93, range [47.31, 98.31]